Protein AF-A0A961V5W3-F1 (afdb_monomer)

Secondary structure (DSSP, 8-state):
--------PEEEEEE-GGG-EEEEEEE--SSPPS-EEEEE--TT--GGGGHHHHHHHHTTT-EEEEEPPTTSTTS-SSTT--S-HHHHHHHHHHHHHHHHHHSTTS-EEEEE-GGGG-

Radius of gyration: 13.75 Å; Cα contacts (8 Å, |Δi|>4): 236; chains: 1; bounding box: 28×39×36 Å

Solvent-accessible surface area (backbone atoms only — not comparable to full-atom values): 6614 Å² total; per-residue (Å²): 133,81,74,77,75,76,84,80,54,49,78,48,72,47,80,38,79,95,76,32,44,33,25,32,37,37,38,72,28,98,57,85,56,77,25,36,38,41,39,32,47,31,86,94,47,32,37,78,82,39,50,68,59,43,54,56,42,22,75,71,33,21,27,33,36,24,38,17,56,67,17,21,71,81,12,36,67,58,74,86,48,76,95,50,75,66,56,57,55,51,48,53,49,50,55,51,51,53,51,43,70,77,42,73,91,52,57,75,46,80,48,43,38,73,67,34,58,112

pLDDT: mean 94.35, std 10.98, range [34.72, 98.94]

Nearest PDB structures (foldseek):
  6eic-assembly2_A  TM=9.922E-01  e=1.295E-12  Mycobacterium tuberculosis H37Rv
  7p0y-assembly1_A  TM=9.889E-01  e=3.853E-12  Mycobacterium tuberculosis H37Rv
  6eic-assembly3_B  TM=9.892E-01  e=4.380E-12  Mycobacterium tuberculosis H37Rv
  6eic-assembly1_C  TM=9.899E-01  e=6.435E-12  Mycobacterium tuberculosis H37Rv
  7p0y-assembly2_B  TM=9.903E-01  e=6.035E-12  Mycobacterium tuberculosis H37Rv

Foldseek 3Di:
DDPPPDQPWDKDWDQAPPRKTKIKTKDAAPDAAQAEEEEFEDQQDFQVVCSVVCVVVSVVRYIYMYIGFDLGDPIHHPHSDDPDPVSSVRSSVVRVVVRCVVRPPHYYYYHYDHRRVD

Mean predicted aligned error: 3.57 Å

Structure (mmCIF, N/CA/C/O backbone):
data_AF-A0A961V5W3-F1
#
_entry.id   AF-A0A961V5W3-F1
#
loop_
_atom_site.group_PDB
_atom_site.id
_atom_site.type_symbol
_atom_site.label_atom_id
_atom_site.label_alt_id
_atom_site.label_comp_id
_atom_site.label_asym_id
_atom_site.label_entity_id
_atom_site.label_seq_id
_atom_site.pdbx_PDB_ins_code
_atom_site.Cartn_x
_atom_site.Cartn_y
_atom_site.Cartn_z
_atom_site.occupancy
_atom_site.B_iso_or_equiv
_atom_site.auth_seq_id
_atom_site.auth_comp_id
_atom_site.auth_asym_id
_atom_site.auth_atom_id
_atom_site.pdbx_PDB_model_num
ATOM 1 N N . MET A 1 1 ? -5.003 28.185 7.553 1.00 34.72 1 MET A N 1
ATOM 2 C CA . MET A 1 1 ? -3.726 27.452 7.438 1.00 34.72 1 MET A CA 1
ATOM 3 C C . MET A 1 1 ? -3.970 26.059 8.001 1.00 34.72 1 MET A C 1
ATOM 5 O O . MET A 1 1 ? -4.032 25.913 9.211 1.00 34.72 1 MET A O 1
ATOM 9 N N . LEU A 1 2 ? -4.287 25.080 7.149 1.00 42.69 2 LEU A N 1
ATOM 10 C CA . LEU A 1 2 ? -4.485 23.696 7.594 1.00 42.69 2 LEU A CA 1
ATOM 11 C C . LEU A 1 2 ? -3.101 23.148 7.958 1.00 42.69 2 LEU A C 1
ATOM 13 O O . LEU A 1 2 ? -2.222 23.144 7.098 1.00 42.69 2 LEU A O 1
ATOM 17 N N . GLN A 1 3 ? -2.883 22.758 9.217 1.00 42.06 3 GLN A N 1
ATOM 18 C CA . GLN A 1 3 ? -1.687 22.003 9.590 1.00 42.06 3 GLN A CA 1
ATOM 19 C C . GLN A 1 3 ? -1.636 20.759 8.698 1.00 42.06 3 GLN A C 1
ATOM 21 O O . GLN A 1 3 ? -2.598 19.989 8.650 1.00 42.06 3 GLN A O 1
ATOM 26 N N . ALA A 1 4 ? -0.547 20.595 7.945 1.00 50.97 4 ALA A N 1
ATOM 27 C CA 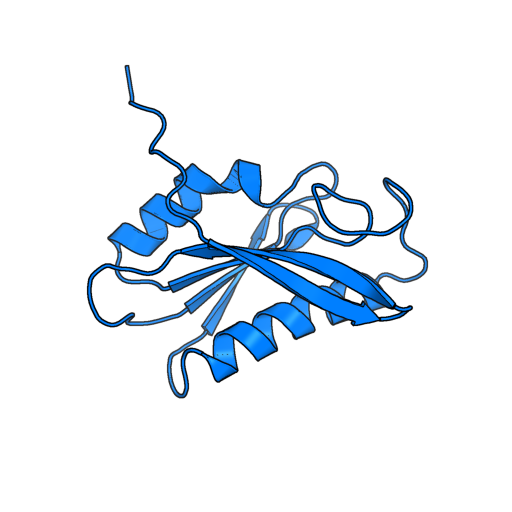. ALA A 1 4 ? -0.233 19.315 7.334 1.00 50.97 4 ALA A CA 1
ATOM 28 C C . ALA A 1 4 ? -0.178 18.305 8.485 1.00 50.97 4 ALA A C 1
ATOM 30 O O . ALA A 1 4 ? 0.645 18.460 9.383 1.00 50.97 4 ALA A O 1
ATOM 31 N N . GLY A 1 5 ? -1.132 17.371 8.529 1.00 58.66 5 GLY A N 1
ATOM 32 C CA . GLY A 1 5 ? -1.173 16.368 9.589 1.00 58.66 5 GLY A CA 1
ATOM 33 C C . GLY A 1 5 ? 0.151 15.615 9.597 1.00 58.66 5 GLY A C 1
ATOM 34 O O . GLY A 1 5 ? 0.583 15.163 8.536 1.00 58.66 5 GLY A O 1
ATOM 35 N N . GLU A 1 6 ? 0.800 15.542 10.757 1.00 71.75 6 GLU A N 1
ATOM 36 C CA . GLU A 1 6 ? 2.051 14.804 10.925 1.00 71.75 6 GLU A CA 1
ATOM 37 C C . GLU A 1 6 ? 1.895 13.368 10.407 1.00 71.75 6 GLU A C 1
ATOM 39 O O . GLU A 1 6 ? 0.837 12.743 10.565 1.00 71.75 6 GLU A O 1
ATOM 44 N N . ASP A 1 7 ? 2.937 12.852 9.750 1.00 80.12 7 ASP A N 1
ATOM 45 C CA . ASP A 1 7 ? 2.947 11.458 9.321 1.00 80.12 7 ASP A CA 1
ATOM 46 C C . ASP A 1 7 ? 3.179 10.565 10.540 1.00 80.12 7 ASP A C 1
ATOM 48 O O . ASP A 1 7 ? 4.298 10.413 11.022 1.00 80.12 7 ASP A O 1
ATOM 52 N N . THR A 1 8 ? 2.093 9.992 11.050 1.00 83.06 8 THR A N 1
ATOM 53 C CA . THR A 1 8 ? 2.109 9.015 12.149 1.00 83.06 8 THR A CA 1
ATOM 54 C C . THR A 1 8 ? 2.236 7.575 11.645 1.00 83.06 8 THR A C 1
ATOM 56 O O . THR A 1 8 ? 2.112 6.626 12.420 1.00 83.06 8 THR A O 1
ATOM 59 N N . GLY A 1 9 ? 2.447 7.394 10.338 1.00 90.50 9 GLY A N 1
ATOM 60 C CA . GLY A 1 9 ? 2.536 6.087 9.710 1.00 90.50 9 GLY A CA 1
ATOM 61 C C . GLY A 1 9 ? 3.800 5.345 10.111 1.00 90.50 9 GLY A C 1
ATOM 62 O O . GLY A 1 9 ? 4.879 5.923 10.227 1.00 90.50 9 GLY A O 1
ATOM 63 N N . THR A 1 10 ? 3.682 4.032 10.274 1.00 97.31 10 THR A N 1
ATOM 64 C CA . THR A 1 10 ? 4.848 3.158 10.387 1.00 97.31 10 THR A CA 1
ATOM 65 C C . THR A 1 10 ? 5.330 2.759 9.003 1.00 97.31 10 THR A C 1
ATOM 67 O O . THR A 1 10 ? 4.538 2.436 8.115 1.00 97.31 10 THR A O 1
ATOM 70 N N . GLU A 1 11 ? 6.644 2.763 8.824 1.00 98.06 11 GLU A N 1
ATOM 71 C CA . GLU A 1 11 ? 7.307 2.408 7.575 1.00 98.06 11 GLU A CA 1
ATOM 72 C C . GLU A 1 11 ? 7.875 0.996 7.661 1.00 98.06 11 GLU A C 1
ATOM 74 O O . GLU A 1 11 ? 8.579 0.660 8.611 1.00 98.06 11 GLU A O 1
ATOM 79 N N . ASN A 1 12 ? 7.588 0.163 6.665 1.00 98.50 12 ASN A N 1
ATOM 80 C CA . ASN A 1 12 ? 8.059 -1.214 6.622 1.00 98.50 12 ASN A CA 1
ATOM 81 C C . ASN A 1 12 ? 8.377 -1.64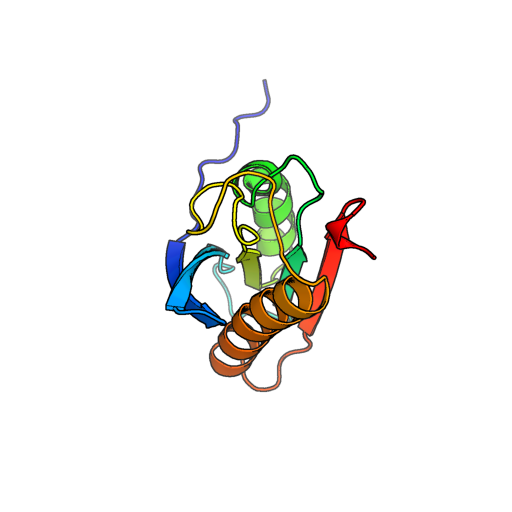7 5.190 1.00 98.50 12 ASN A C 1
ATOM 83 O O . ASN A 1 12 ? 8.072 -0.961 4.211 1.00 98.50 12 ASN A O 1
ATOM 87 N N . ARG A 1 13 ? 9.027 -2.807 5.071 1.00 98.69 13 ARG A N 1
ATOM 88 C CA . ARG A 1 13 ? 9.368 -3.429 3.791 1.00 98.69 13 ARG A CA 1
ATOM 89 C C . ARG A 1 13 ? 9.089 -4.923 3.831 1.00 98.69 13 ARG A C 1
ATOM 91 O O . ARG A 1 13 ? 9.261 -5.551 4.871 1.00 98.69 13 ARG A O 1
ATOM 98 N N . PHE A 1 14 ? 8.738 -5.491 2.686 1.00 98.31 14 PHE A N 1
ATOM 99 C CA . PHE A 1 14 ? 8.708 -6.938 2.483 1.00 98.31 14 PHE A CA 1
ATOM 100 C C . PHE A 1 14 ? 9.462 -7.311 1.205 1.00 98.31 14 PHE A C 1
ATOM 102 O O . PHE A 1 14 ? 9.687 -6.468 0.335 1.00 98.31 14 PHE A O 1
ATOM 109 N N . ASN A 1 15 ? 9.866 -8.573 1.099 1.00 98.00 15 ASN A N 1
ATOM 110 C CA . ASN A 1 15 ? 10.508 -9.088 -0.107 1.00 98.00 15 ASN A CA 1
ATOM 111 C C . ASN A 1 15 ? 9.429 -9.409 -1.150 1.00 98.00 15 ASN A C 1
ATOM 113 O O . ASN A 1 15 ? 8.646 -10.340 -0.963 1.00 98.00 15 ASN A O 1
ATOM 117 N N . GLY A 1 16 ? 9.376 -8.613 -2.216 1.00 93.75 16 GLY A N 1
ATOM 118 C CA . GLY A 1 16 ? 8.535 -8.837 -3.389 1.00 93.75 16 GLY A CA 1
ATOM 119 C C . GLY A 1 16 ? 9.178 -9.795 -4.394 1.00 93.75 16 GLY A C 1
ATOM 120 O O . GLY A 1 16 ? 10.223 -10.406 -4.139 1.00 93.75 16 GLY A O 1
ATOM 121 N N . THR A 1 17 ? 8.553 -9.938 -5.565 1.00 91.06 17 THR A N 1
ATOM 122 C CA . THR A 1 17 ? 9.099 -10.792 -6.633 1.00 91.06 17 THR A CA 1
ATOM 123 C C . THR A 1 17 ? 10.411 -10.223 -7.175 1.00 91.06 17 THR A C 1
ATOM 125 O O . THR A 1 17 ? 10.684 -9.025 -7.086 1.00 91.06 17 THR A O 1
ATOM 128 N N . GLY A 1 18 ? 11.276 -11.100 -7.689 1.00 90.75 18 GLY A N 1
ATOM 129 C CA . GLY A 1 18 ? 12.595 -10.698 -8.193 1.00 90.75 18 GLY A CA 1
ATOM 130 C C . GLY A 1 18 ? 13.572 -10.216 -7.110 1.00 90.75 18 GLY A C 1
ATOM 131 O O . GLY A 1 18 ? 14.590 -9.619 -7.441 1.00 90.75 18 GLY A O 1
ATOM 132 N N . GLY A 1 19 ? 13.276 -10.451 -5.824 1.00 93.31 19 GLY A N 1
ATOM 133 C CA . GLY A 1 19 ? 14.141 -10.056 -4.707 1.00 93.31 19 GLY A CA 1
ATOM 134 C C . GLY A 1 19 ? 14.104 -8.562 -4.371 1.00 93.31 19 GLY A C 1
ATOM 135 O O . GLY A 1 19 ? 14.912 -8.102 -3.567 1.00 93.31 19 GLY A O 1
ATOM 136 N N . LEU A 1 20 ? 13.179 -7.800 -4.962 1.00 97.69 20 LEU A N 1
ATOM 137 C CA . LEU A 1 20 ? 13.014 -6.378 -4.673 1.00 97.69 20 LEU A CA 1
ATOM 138 C C . LEU A 1 20 ? 12.363 -6.182 -3.304 1.00 97.69 20 LEU A C 1
ATOM 140 O O . LEU A 1 20 ? 11.352 -6.814 -2.998 1.00 97.69 20 LEU A O 1
ATOM 144 N N . ARG A 1 21 ? 12.886 -5.264 -2.486 1.00 98.56 21 ARG A N 1
ATOM 145 C CA . ARG A 1 21 ? 12.208 -4.876 -1.244 1.00 98.56 21 ARG A CA 1
ATOM 146 C C . ARG A 1 21 ? 11.172 -3.808 -1.550 1.00 98.56 21 ARG A C 1
ATOM 148 O O . ARG A 1 21 ? 11.511 -2.681 -1.924 1.00 98.56 21 ARG A O 1
ATOM 155 N N . ILE A 1 22 ? 9.913 -4.156 -1.341 1.00 98.75 22 ILE A N 1
ATOM 156 C CA . ILE A 1 22 ? 8.779 -3.268 -1.555 1.00 98.75 22 ILE A CA 1
ATOM 157 C C . ILE A 1 22 ? 8.470 -2.561 -0.244 1.00 98.75 22 ILE A C 1
ATOM 159 O O . ILE A 1 22 ? 8.249 -3.192 0.790 1.00 98.75 22 ILE A O 1
ATOM 163 N N . PHE A 1 23 ? 8.507 -1.238 -0.293 1.00 98.81 23 PHE A N 1
ATOM 164 C CA . PHE A 1 23 ? 8.190 -0.350 0.806 1.00 98.81 23 PHE A CA 1
ATOM 165 C C . PHE A 1 23 ? 6.680 -0.164 0.931 1.00 98.81 23 PHE A C 1
ATOM 167 O O . PHE A 1 23 ? 5.970 -0.035 -0.067 1.00 98.81 23 PHE A O 1
ATOM 174 N N . TYR A 1 24 ? 6.197 -0.090 2.164 1.00 98.75 24 TYR A N 1
ATOM 175 C CA . TYR A 1 24 ? 4.844 0.350 2.451 1.00 98.75 24 TYR A CA 1
ATOM 176 C C . TYR A 1 24 ? 4.782 1.129 3.762 1.00 98.75 24 TYR A C 1
ATOM 178 O O . TYR A 1 24 ? 5.587 0.941 4.675 1.00 98.75 24 TYR A O 1
ATOM 186 N N . ARG A 1 25 ? 3.775 1.991 3.846 1.00 98.62 25 ARG A N 1
ATOM 187 C CA . ARG A 1 25 ? 3.349 2.672 5.063 1.00 98.62 25 ARG A CA 1
ATOM 188 C C . ARG A 1 25 ? 2.105 2.002 5.610 1.00 98.62 25 ARG A C 1
ATOM 190 O O . ARG A 1 25 ? 1.285 1.494 4.839 1.00 98.62 25 ARG A O 1
ATOM 197 N N . SER A 1 26 ? 1.937 2.039 6.924 1.00 98.50 26 SER A N 1
ATOM 198 C CA . SER A 1 26 ? 0.668 1.688 7.549 1.00 98.50 26 SER A CA 1
ATOM 199 C C . SER A 1 26 ? 0.287 2.660 8.652 1.00 98.50 26 SER A C 1
ATOM 201 O O . SER A 1 26 ? 1.141 3.110 9.410 1.00 98.50 26 SER A O 1
ATOM 203 N N . TRP A 1 27 ? -1.004 2.951 8.755 1.00 98.31 27 TRP A N 1
ATOM 204 C CA . TRP A 1 27 ? -1.580 3.801 9.787 1.00 98.31 27 TRP A CA 1
ATOM 205 C C . TRP A 1 27 ? -2.707 3.041 10.477 1.00 98.31 27 TRP A C 1
ATOM 207 O O . TRP A 1 27 ? -3.519 2.384 9.817 1.00 98.31 27 TRP A O 1
ATOM 217 N N . GLN A 1 28 ? -2.745 3.121 11.804 1.00 97.88 28 GLN A N 1
ATOM 218 C CA . GLN A 1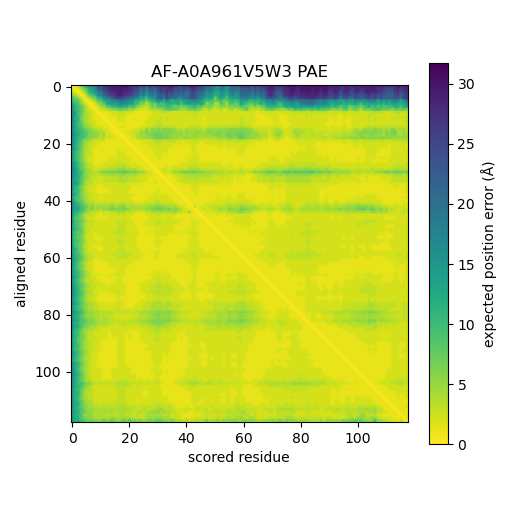 28 ? -3.736 2.433 12.626 1.00 97.88 28 GLN A CA 1
ATOM 219 C C . GLN A 1 28 ? -4.639 3.456 13.326 1.00 97.88 28 GLN A C 1
ATOM 221 O O . GLN A 1 28 ? -4.134 4.483 13.788 1.00 97.88 28 GLN A O 1
ATOM 226 N N . PRO A 1 29 ? -5.955 3.201 13.423 1.00 96.69 29 PRO A N 1
ATOM 227 C CA . PRO A 1 29 ? -6.824 3.972 14.303 1.00 96.69 29 PRO A CA 1
ATOM 228 C C . PRO A 1 29 ? -6.455 3.743 15.773 1.00 96.69 29 PRO A C 1
ATOM 230 O O . PRO A 1 29 ? -5.833 2.743 16.126 1.00 96.69 29 PRO A O 1
ATOM 233 N N . ALA A 1 30 ? -6.838 4.690 16.632 1.00 93.00 30 ALA A N 1
ATOM 234 C CA . ALA A 1 30 ? -6.591 4.590 18.073 1.00 93.00 30 ALA A CA 1
ATOM 235 C C . ALA A 1 30 ? -7.402 3.456 18.728 1.00 93.00 30 ALA A C 1
ATOM 237 O O . ALA A 1 30 ? -6.957 2.848 19.698 1.00 93.00 30 ALA A O 1
ATOM 238 N N . GLU A 1 31 ? -8.589 3.178 18.188 1.00 94.38 31 GLU A N 1
ATOM 239 C CA . GLU A 1 31 ? -9.451 2.065 18.590 1.00 94.38 31 GLU A CA 1
ATOM 240 C C . GLU A 1 31 ? -9.309 0.882 17.625 1.00 94.38 31 GLU A C 1
ATOM 242 O O . GLU A 1 31 ? -8.661 0.982 16.584 1.00 94.38 31 GLU A O 1
ATOM 247 N N . SER A 1 32 ? -9.937 -0.252 17.946 1.00 96.38 32 SER A N 1
ATOM 248 C CA . SER A 1 32 ? -9.934 -1.418 17.060 1.00 96.38 32 SER A CA 1
ATOM 249 C C . SER A 1 32 ? -10.506 -1.068 15.675 1.00 96.38 32 SER A C 1
ATOM 251 O O . SER A 1 32 ? -11.611 -0.524 15.592 1.00 96.38 32 SER A O 1
ATOM 253 N N . PRO A 1 33 ? -9.794 -1.385 14.576 1.00 98.19 33 PRO A N 1
ATOM 254 C CA . PRO A 1 33 ? -10.250 -1.033 13.241 1.00 98.19 33 PRO A CA 1
ATOM 255 C C . PRO A 1 33 ? -11.536 -1.777 12.882 1.00 98.19 33 PRO A C 1
ATOM 257 O O . PRO A 1 33 ? -11.709 -2.955 13.188 1.00 98.19 33 PRO A O 1
ATOM 260 N N . ARG A 1 34 ? -12.431 -1.094 12.166 1.00 98.06 34 ARG A N 1
ATOM 261 C CA . ARG A 1 34 ? -13.682 -1.679 11.645 1.00 98.06 34 ARG A CA 1
ATOM 262 C C . ARG A 1 34 ? -13.564 -2.214 10.217 1.00 98.06 34 ARG A C 1
ATOM 264 O O . ARG A 1 34 ? -14.535 -2.718 9.656 1.00 98.06 34 ARG A O 1
ATOM 271 N N . GLY A 1 35 ? -12.398 -2.045 9.608 1.00 98.75 35 GLY A N 1
ATOM 272 C CA . GLY A 1 35 ? -12.099 -2.415 8.233 1.00 98.75 35 GLY A CA 1
ATOM 273 C C . GLY A 1 35 ? -10.706 -1.948 7.834 1.00 98.75 35 GLY A C 1
ATOM 274 O O . GLY A 1 35 ? -10.063 -1.180 8.553 1.00 98.75 35 GLY A O 1
ATOM 275 N N . VAL A 1 36 ? -10.253 -2.421 6.679 1.00 98.94 36 VAL A N 1
ATOM 276 C CA . VAL A 1 36 ? -8.904 -2.179 6.168 1.00 98.94 36 VAL A CA 1
ATOM 277 C C . VAL A 1 36 ? -8.975 -1.584 4.768 1.00 98.94 36 VAL A C 1
ATOM 279 O O . VAL A 1 36 ? -9.749 -2.053 3.937 1.00 98.94 36 VAL A O 1
ATOM 282 N N . VAL A 1 37 ? -8.146 -0.582 4.484 1.00 98.88 37 VAL A N 1
ATOM 283 C CA . VAL A 1 37 ? -7.969 -0.022 3.140 1.00 98.88 37 VAL A CA 1
ATOM 284 C C . VAL A 1 37 ? -6.519 -0.185 2.709 1.00 98.88 37 VAL A C 1
ATOM 286 O O . VAL A 1 37 ? -5.607 0.261 3.401 1.00 98.88 37 VAL A O 1
ATOM 289 N N . VAL A 1 38 ? -6.308 -0.786 1.542 1.00 98.81 38 VAL A N 1
ATOM 290 C CA . VAL A 1 38 ? -5.011 -0.794 0.859 1.00 98.81 38 VAL A CA 1
ATOM 291 C C . VAL A 1 38 ? -5.052 0.240 -0.268 1.00 98.81 38 VAL A C 1
ATOM 293 O O . VAL A 1 38 ? -5.899 0.167 -1.157 1.00 98.81 38 VAL A O 1
ATOM 296 N N . LEU A 1 39 ? -4.160 1.224 -0.210 1.00 98.62 39 LEU A N 1
ATOM 297 C CA . LEU A 1 39 ? -4.020 2.320 -1.163 1.00 98.62 39 LEU A CA 1
ATOM 298 C C . LEU A 1 39 ? -2.959 1.986 -2.214 1.00 98.62 39 LEU A C 1
ATOM 300 O O . LEU A 1 39 ? -1.823 1.651 -1.870 1.00 98.62 39 LEU A O 1
ATOM 304 N N . VAL A 1 40 ? -3.315 2.152 -3.488 1.00 98.56 40 VAL A N 1
ATOM 305 C CA . VAL A 1 40 ? -2.410 1.991 -4.632 1.00 98.56 40 VAL A CA 1
ATOM 306 C C . VAL A 1 40 ? -2.301 3.322 -5.371 1.00 98.56 40 VAL A C 1
ATOM 308 O O . VAL A 1 40 ? -3.285 3.863 -5.886 1.00 98.56 40 VAL A O 1
ATOM 311 N N . HIS A 1 41 ? -1.096 3.885 -5.391 1.00 98.31 41 HIS A N 1
ATOM 312 C CA . HIS A 1 41 ? -0.851 5.194 -5.990 1.00 98.31 41 HIS A CA 1
ATOM 313 C C . HIS A 1 41 ? -0.799 5.145 -7.528 1.00 98.31 41 HIS A C 1
ATOM 315 O O . HIS A 1 41 ? -0.625 4.094 -8.138 1.00 98.31 41 HIS A O 1
ATOM 321 N N . GLY A 1 42 ? -0.888 6.318 -8.163 1.00 96.25 42 GLY A N 1
ATOM 322 C CA . GLY A 1 42 ? -0.772 6.459 -9.620 1.00 96.25 42 GLY A CA 1
ATOM 323 C C . GLY A 1 42 ? 0.666 6.380 -10.156 1.00 96.25 42 GLY A C 1
ATOM 324 O O . GLY A 1 42 ? 1.630 6.298 -9.399 1.00 96.25 42 GLY A O 1
ATOM 325 N N . PHE A 1 43 ? 0.821 6.463 -11.479 1.00 89.88 43 PHE A N 1
ATOM 326 C CA . PHE A 1 43 ? 2.073 6.167 -12.194 1.00 89.88 43 PHE A CA 1
ATOM 327 C C . PHE A 1 43 ? 3.304 6.977 -11.746 1.00 89.88 43 PHE A C 1
ATOM 329 O O . PHE A 1 43 ? 4.394 6.417 -11.651 1.00 89.88 43 PHE A O 1
ATOM 336 N N . ASN A 1 44 ? 3.152 8.273 -11.466 1.00 91.56 44 ASN A N 1
ATOM 337 C CA . ASN A 1 44 ? 4.250 9.167 -11.073 1.00 91.56 44 ASN A CA 1
ATOM 338 C C . ASN A 1 44 ? 4.068 9.684 -9.636 1.00 91.56 44 ASN A C 1
ATOM 340 O O . ASN A 1 44 ? 4.030 10.884 -9.384 1.00 91.56 44 ASN A O 1
ATOM 344 N N . SER A 1 45 ? 3.837 8.757 -8.710 1.00 95.69 45 SER A N 1
ATOM 345 C CA . SER A 1 45 ? 3.502 9.040 -7.314 1.00 95.69 45 SER A CA 1
ATOM 346 C C . SER A 1 45 ? 4.212 8.051 -6.386 1.00 95.69 45 SER A C 1
ATOM 348 O O . SER A 1 45 ? 4.943 7.169 -6.839 1.00 95.69 45 SER A O 1
ATOM 350 N N . HIS A 1 46 ? 3.989 8.205 -5.084 1.00 97.75 46 HIS A N 1
ATOM 351 C CA . HIS A 1 46 ? 4.335 7.240 -4.043 1.00 97.75 46 HIS A CA 1
ATOM 352 C C . HIS A 1 46 ? 3.352 7.364 -2.859 1.00 97.75 46 HIS A C 1
ATOM 354 O O . HIS A 1 46 ? 2.536 8.291 -2.822 1.00 97.75 46 HIS A O 1
ATOM 360 N N . SER A 1 47 ? 3.413 6.443 -1.895 1.00 97.75 47 SER A N 1
ATOM 361 C CA . SER A 1 47 ? 2.540 6.358 -0.707 1.00 97.75 47 SER A CA 1
ATOM 362 C C . SER A 1 47 ? 2.509 7.639 0.130 1.00 97.75 47 SER A C 1
ATOM 364 O O . SER A 1 47 ? 1.467 8.008 0.665 1.00 97.75 47 SER A O 1
ATOM 366 N N . GLY A 1 48 ? 3.630 8.363 0.196 1.00 96.75 48 GLY A N 1
ATOM 367 C CA . GLY A 1 48 ? 3.757 9.612 0.956 1.00 96.75 48 GLY A CA 1
ATOM 368 C C . GLY A 1 48 ? 2.800 10.721 0.501 1.00 96.75 48 GLY A C 1
ATOM 369 O O . GLY A 1 48 ? 2.395 11.548 1.309 1.00 96.75 48 GLY A O 1
ATOM 370 N N . TYR A 1 49 ? 2.351 10.723 -0.758 1.00 96.44 49 TYR A N 1
ATOM 371 C CA . TYR A 1 49 ? 1.359 11.707 -1.221 1.00 96.44 49 TYR A CA 1
ATOM 372 C C . TYR A 1 49 ? -0.045 11.465 -0.655 1.00 96.44 49 TYR A C 1
ATOM 374 O O . TYR A 1 49 ? -0.910 12.332 -0.755 1.00 96.44 49 TYR A O 1
ATOM 382 N N . TYR A 1 50 ? -0.266 10.314 -0.020 1.00 96.56 50 TYR A N 1
ATOM 383 C CA . TYR A 1 50 ? -1.555 9.914 0.528 1.00 96.56 50 TYR A CA 1
ATOM 384 C C . TYR A 1 50 ? -1.625 10.034 2.051 1.00 96.56 50 TYR A C 1
ATOM 386 O O . TYR A 1 50 ? -2.632 9.618 2.610 1.00 96.56 50 TYR A O 1
ATOM 394 N N . ILE A 1 51 ? -0.635 10.634 2.729 1.00 96.56 51 ILE A N 1
ATOM 395 C CA . ILE A 1 51 ? -0.650 10.815 4.198 1.00 96.56 51 ILE A CA 1
ATOM 396 C C . ILE A 1 51 ? -1.946 11.495 4.656 1.00 96.56 51 ILE A C 1
ATOM 398 O O . ILE A 1 51 ? -2.619 11.022 5.568 1.00 96.56 51 ILE A O 1
ATOM 402 N N . TRP A 1 52 ? -2.358 12.571 3.977 1.00 95.75 52 TRP A N 1
ATOM 403 C CA . TRP A 1 52 ? -3.611 13.250 4.308 1.00 95.75 52 TRP A CA 1
ATOM 404 C C . TRP A 1 52 ? -4.828 12.326 4.144 1.00 95.75 52 TRP A C 1
ATOM 406 O O . TRP A 1 52 ? -5.677 12.264 5.032 1.00 95.75 52 TRP A O 1
ATOM 416 N N . THR A 1 53 ? -4.901 11.569 3.045 1.00 96.50 53 THR A N 1
ATOM 417 C CA . THR A 1 53 ? -5.987 10.610 2.789 1.00 96.50 53 THR A CA 1
ATOM 418 C C . THR A 1 53 ? -5.997 9.485 3.821 1.00 96.50 53 THR A C 1
ATOM 420 O O . THR A 1 53 ? -7.060 9.146 4.339 1.00 96.50 53 THR A O 1
ATOM 423 N N . ALA A 1 54 ? -4.828 8.944 4.166 1.00 97.81 54 ALA A N 1
ATOM 424 C CA . ALA A 1 54 ? -4.675 7.928 5.196 1.00 97.81 54 ALA A CA 1
ATOM 425 C C . ALA A 1 54 ? -5.175 8.450 6.546 1.00 97.81 54 ALA A C 1
ATOM 427 O O . ALA A 1 54 ? -6.040 7.821 7.144 1.00 97.81 54 ALA A O 1
ATOM 428 N N . ASN A 1 55 ? -4.759 9.650 6.959 1.00 96.44 55 ASN A N 1
ATOM 429 C CA . ASN A 1 55 ? -5.223 10.277 8.198 1.00 96.44 55 ASN A CA 1
ATOM 430 C C . ASN A 1 55 ? -6.752 10.444 8.235 1.00 96.44 55 ASN A C 1
ATOM 432 O O . ASN A 1 55 ? -7.374 10.238 9.276 1.00 96.44 55 ASN A O 1
ATOM 436 N N . ARG A 1 56 ? -7.392 10.767 7.102 1.00 97.44 56 ARG A N 1
ATOM 437 C CA . ARG A 1 56 ? -8.861 10.855 7.023 1.00 97.44 56 ARG A CA 1
ATOM 438 C C . ARG A 1 56 ? -9.558 9.502 7.175 1.00 97.44 56 ARG A C 1
ATOM 440 O O . ARG A 1 56 ? -10.606 9.448 7.811 1.00 97.44 56 ARG A O 1
ATOM 447 N N . LEU A 1 57 ? -9.005 8.441 6.591 1.00 97.81 57 LEU A N 1
ATOM 448 C CA . LEU A 1 57 ? -9.543 7.079 6.694 1.00 97.81 57 LEU A CA 1
ATOM 449 C C . LEU A 1 57 ? -9.297 6.477 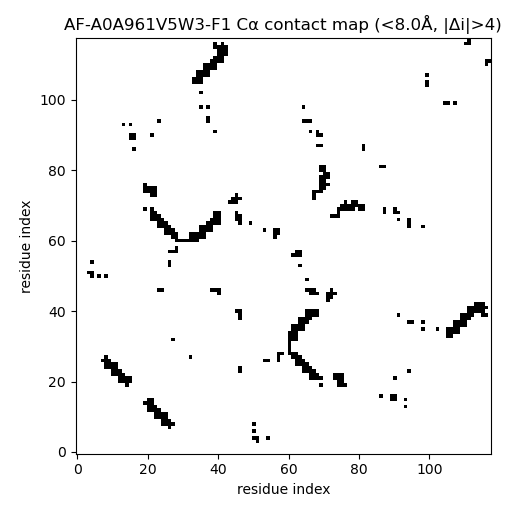8.087 1.00 97.81 57 LEU A C 1
ATOM 451 O O . LEU A 1 57 ? -10.161 5.815 8.653 1.00 97.81 57 LEU A O 1
ATOM 455 N N . VAL A 1 58 ? -8.150 6.772 8.687 1.00 98.12 58 VAL A N 1
ATOM 456 C CA . VAL A 1 58 ? -7.836 6.403 10.072 1.00 98.12 58 VAL A CA 1
ATOM 457 C C . VAL A 1 58 ? -8.808 7.070 11.038 1.00 98.12 58 VAL A C 1
ATOM 459 O O . VAL A 1 58 ? -9.377 6.400 11.897 1.00 98.12 58 VAL A O 1
ATOM 462 N N . ALA A 1 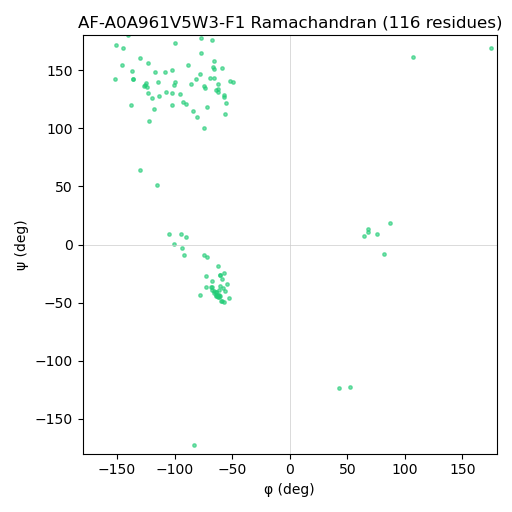59 ? -9.086 8.363 10.849 1.00 96.25 59 ALA A N 1
ATOM 463 C CA . ALA A 1 59 ? -10.072 9.088 11.647 1.00 96.25 59 ALA A CA 1
ATOM 464 C C . ALA A 1 59 ? -11.506 8.537 11.507 1.00 96.25 59 ALA A C 1
ATOM 466 O O . ALA A 1 59 ? -12.343 8.810 12.364 1.00 96.25 59 ALA A O 1
ATOM 467 N N . SER A 1 60 ? -11.807 7.754 10.462 1.00 96.88 60 SER A N 1
ATOM 468 C CA . SER A 1 60 ? -13.087 7.045 10.314 1.00 96.88 60 SER A CA 1
ATOM 469 C C . SER A 1 60 ? -13.066 5.599 10.836 1.00 96.88 60 SER A C 1
ATOM 471 O O . SER A 1 60 ? -14.041 4.862 10.659 1.00 96.88 60 SER A O 1
ATOM 473 N N . GLY A 1 61 ? -11.990 5.195 11.519 1.00 98.00 61 GLY A N 1
ATOM 474 C CA . GLY A 1 61 ? -11.844 3.888 12.162 1.00 98.00 61 GLY A CA 1
ATOM 475 C C . GLY A 1 61 ? -11.291 2.789 11.252 1.00 98.00 61 GLY A C 1
ATOM 476 O O . GLY A 1 61 ? -11.475 1.609 11.550 1.00 98.00 61 GLY A O 1
ATOM 477 N N . LEU A 1 62 ? -10.653 3.138 10.131 1.00 98.75 62 LEU A N 1
ATOM 478 C CA . LEU A 1 62 ? -10.070 2.169 9.199 1.00 98.75 62 LEU A CA 1
ATOM 479 C C . LEU A 1 62 ? -8.558 2.047 9.407 1.00 98.75 62 LEU A C 1
ATOM 481 O O . LEU A 1 62 ? -7.859 3.050 9.520 1.00 98.75 62 LEU A O 1
ATOM 485 N N . ALA A 1 63 ? -8.042 0.819 9.388 1.00 98.69 63 ALA A N 1
ATOM 486 C CA . ALA A 1 63 ? -6.610 0.593 9.223 1.00 98.69 63 ALA A CA 1
ATOM 487 C C . ALA A 1 63 ? -6.228 0.844 7.759 1.00 98.69 63 ALA A C 1
ATOM 489 O O . ALA A 1 63 ? -6.931 0.402 6.847 1.00 98.69 63 ALA A O 1
ATOM 490 N N . VAL A 1 64 ? -5.121 1.541 7.517 1.00 98.81 64 VAL A N 1
ATOM 491 C CA . VAL A 1 64 ? -4.709 1.935 6.164 1.00 98.81 64 VAL A CA 1
ATOM 492 C C . VAL A 1 64 ? -3.309 1.429 5.875 1.00 98.81 64 VAL A C 1
ATOM 494 O O . VAL A 1 64 ? -2.411 1.584 6.695 1.00 98.81 64 VAL A O 1
ATOM 497 N N . TYR A 1 65 ? -3.115 0.872 4.687 1.00 98.81 65 TYR A N 1
ATOM 498 C CA . TYR A 1 65 ? -1.819 0.470 4.155 1.00 98.81 65 TYR A CA 1
ATOM 499 C C . TYR A 1 65 ? -1.619 1.148 2.804 1.00 98.81 65 TYR A C 1
ATOM 501 O O . TYR A 1 65 ? -2.553 1.206 2.014 1.00 98.81 65 TYR A O 1
ATOM 509 N N . ALA A 1 66 ? -0.424 1.648 2.511 1.00 98.62 66 ALA A N 1
ATOM 510 C CA . ALA A 1 66 ? -0.097 2.217 1.206 1.00 98.62 66 ALA A CA 1
ATOM 511 C C . ALA A 1 66 ? 1.298 1.766 0.788 1.00 98.62 66 ALA A C 1
ATOM 513 O O . ALA A 1 66 ? 2.267 2.054 1.487 1.00 98.62 66 ALA A O 1
ATOM 514 N N . LEU A 1 67 ? 1.404 1.069 -0.338 1.00 98.50 67 LEU A N 1
ATOM 515 C CA . LEU A 1 67 ? 2.695 0.645 -0.877 1.00 98.50 67 LEU A CA 1
ATOM 516 C C . LEU A 1 67 ? 3.301 1.708 -1.787 1.00 98.50 67 LEU A C 1
ATOM 518 O O . LEU A 1 67 ? 2.571 2.478 -2.408 1.00 98.50 67 LEU A O 1
ATOM 522 N N . ASP A 1 68 ? 4.621 1.693 -1.914 1.00 98.50 68 ASP A N 1
ATOM 523 C CA . ASP A 1 68 ? 5.292 2.255 -3.079 1.00 98.50 68 ASP A CA 1
ATOM 524 C C . ASP A 1 68 ? 5.434 1.130 -4.108 1.00 98.50 68 ASP A C 1
ATOM 526 O O . ASP A 1 68 ? 6.037 0.095 -3.823 1.00 98.50 68 ASP A O 1
ATOM 530 N N . LEU A 1 69 ? 4.879 1.294 -5.306 1.00 97.69 69 LEU A N 1
ATOM 531 C CA . LEU A 1 69 ? 5.070 0.323 -6.384 1.00 97.69 69 LEU A CA 1
ATOM 532 C C . LEU A 1 69 ? 6.566 0.184 -6.706 1.00 97.69 69 LEU A C 1
ATOM 534 O O . LEU A 1 69 ? 7.339 1.130 -6.528 1.00 97.69 69 LEU A O 1
ATOM 538 N N . ARG A 1 70 ? 6.998 -0.981 -7.204 1.00 97.75 70 ARG A N 1
ATOM 539 C CA . ARG A 1 70 ? 8.395 -1.172 -7.629 1.00 97.75 70 ARG A CA 1
ATOM 540 C C . ARG A 1 70 ? 8.882 -0.049 -8.545 1.00 97.75 70 ARG A C 1
ATOM 542 O O . ARG A 1 70 ? 8.147 0.470 -9.393 1.00 97.75 70 ARG A O 1
ATOM 549 N N . GLY A 1 71 ? 10.127 0.366 -8.336 1.00 97.31 71 GLY A N 1
ATOM 550 C CA . GLY A 1 71 ? 10.716 1.483 -9.068 1.00 97.31 71 GLY A CA 1
ATOM 551 C C . GLY A 1 71 ? 10.103 2.850 -8.738 1.00 97.31 71 GLY A C 1
ATOM 552 O O . GLY A 1 71 ? 10.358 3.811 -9.467 1.00 97.31 71 GLY A O 1
ATOM 553 N N . ARG A 1 72 ? 9.271 2.965 -7.693 1.00 97.44 72 ARG A N 1
ATOM 554 C CA . 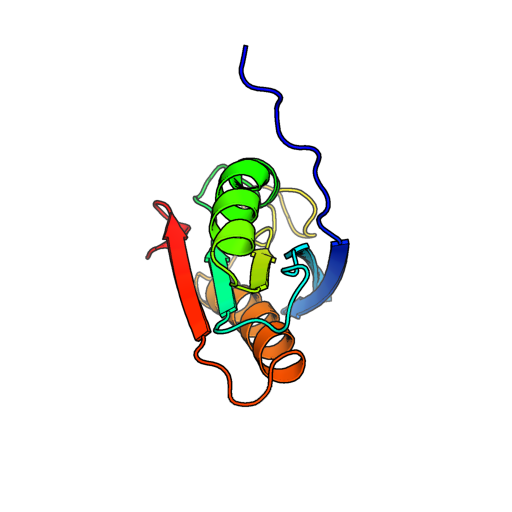ARG A 1 72 ? 8.659 4.217 -7.213 1.00 97.44 72 ARG A CA 1
ATOM 555 C C . ARG A 1 72 ? 9.011 4.455 -5.752 1.00 97.44 72 ARG A C 1
ATOM 557 O O . ARG A 1 72 ? 9.351 3.522 -5.029 1.00 97.44 72 ARG A O 1
ATOM 564 N N . GLY A 1 73 ? 8.955 5.724 -5.348 1.00 96.75 73 GLY A N 1
ATOM 565 C CA . GLY A 1 73 ? 9.222 6.159 -3.977 1.00 96.75 73 GLY A CA 1
ATOM 566 C C . GLY A 1 73 ? 10.441 5.469 -3.363 1.00 96.75 73 GLY A C 1
ATOM 567 O O . GLY A 1 73 ? 11.536 5.501 -3.926 1.00 96.75 73 GLY A O 1
ATOM 568 N N . GLN A 1 74 ? 10.218 4.817 -2.229 1.00 98.12 74 GLN A N 1
ATOM 569 C CA . GLN A 1 74 ? 11.221 4.121 -1.439 1.00 98.12 74 GLN A CA 1
ATOM 570 C C . GLN A 1 74 ? 11.376 2.631 -1.778 1.00 98.12 74 GLN A C 1
ATOM 572 O O . GLN A 1 74 ? 12.306 2.008 -1.263 1.00 98.12 74 GLN A O 1
ATOM 577 N N . SER A 1 75 ? 10.511 2.036 -2.604 1.00 98.50 75 SER A N 1
ATOM 578 C CA . SER A 1 75 ? 10.660 0.638 -3.042 1.00 98.50 75 SER A CA 1
ATOM 579 C C . SER A 1 75 ? 11.896 0.459 -3.910 1.00 98.50 75 SER A C 1
ATOM 581 O O . SER A 1 75 ? 12.297 1.394 -4.600 1.00 98.50 75 SER A O 1
ATOM 583 N N . ASP A 1 76 ? 12.494 -0.733 -3.899 1.00 98.44 76 ASP A N 1
ATOM 584 C CA . ASP A 1 76 ? 13.596 -1.087 -4.801 1.00 98.44 76 ASP A CA 1
ATOM 585 C C . ASP A 1 76 ? 13.111 -1.180 -6.274 1.00 98.44 76 ASP A C 1
ATOM 587 O O . ASP A 1 76 ? 11.924 -1.022 -6.579 1.00 98.44 76 ASP A O 1
ATOM 591 N N . GLY A 1 77 ? 14.043 -1.415 -7.205 1.00 97.25 77 GLY A N 1
ATOM 592 C CA . GLY A 1 77 ? 13.785 -1.563 -8.645 1.00 97.25 77 GLY A CA 1
ATOM 593 C C . GLY A 1 77 ? 14.243 -0.365 -9.481 1.00 97.25 77 GLY A C 1
ATOM 594 O O . GLY A 1 77 ? 14.459 0.736 -8.960 1.00 97.25 77 GLY A O 1
ATOM 595 N N . GLU A 1 78 ? 14.400 -0.578 -10.787 1.00 97.06 78 GLU A N 1
ATOM 596 C CA . GLU A 1 78 ? 14.742 0.485 -11.733 1.00 97.06 78 GLU A CA 1
ATOM 597 C C . GLU A 1 78 ? 13.640 1.555 -11.760 1.00 97.06 78 GLU A C 1
ATOM 599 O O . GLU A 1 78 ? 12.442 1.255 -11.761 1.00 97.06 78 GLU A O 1
ATOM 604 N N . ARG A 1 79 ? 14.040 2.831 -11.705 1.00 96.44 79 ARG A N 1
ATOM 605 C CA . ARG A 1 79 ? 13.080 3.936 -11.611 1.00 96.44 79 ARG A CA 1
ATOM 606 C C . ARG A 1 79 ? 12.220 3.979 -12.865 1.00 96.44 79 ARG A C 1
ATOM 608 O O . ARG A 1 79 ? 12.733 3.951 -13.974 1.00 96.44 79 ARG A O 1
ATOM 615 N N . PHE A 1 80 ? 10.910 4.100 -12.674 1.00 92.88 80 PHE A N 1
ATOM 616 C CA . PHE A 1 80 ? 9.941 4.187 -13.772 1.00 92.88 80 PHE A CA 1
ATOM 617 C C . PHE A 1 80 ? 9.817 2.948 -14.669 1.00 92.88 80 PHE A C 1
ATOM 619 O O . PHE A 1 80 ? 9.026 2.976 -15.606 1.00 92.88 80 PHE A O 1
ATOM 626 N N . TYR A 1 81 ? 10.469 1.839 -14.314 1.00 94.62 81 TYR A N 1
ATOM 627 C CA . TYR A 1 81 ? 10.447 0.591 -15.071 1.00 94.62 81 TYR A CA 1
ATOM 628 C C . TYR A 1 81 ? 9.641 -0.503 -14.360 1.00 94.62 81 TYR A C 1
ATOM 630 O O . TYR A 1 81 ? 9.581 -0.570 -13.129 1.00 94.62 81 TYR A O 1
ATOM 638 N N . VAL A 1 82 ? 9.023 -1.367 -15.158 1.00 94.75 82 VAL A N 1
ATOM 639 C CA . VAL A 1 82 ? 8.505 -2.671 -14.754 1.00 94.75 82 VAL A CA 1
ATOM 640 C C . VAL A 1 82 ? 8.543 -3.580 -15.977 1.00 94.75 82 VAL A C 1
ATOM 642 O O . VAL A 1 82 ? 8.270 -3.123 -17.084 1.00 94.75 82 VAL A O 1
ATOM 645 N N . ASP A 1 83 ? 8.875 -4.850 -15.776 1.00 93.94 83 ASP A N 1
ATOM 646 C CA . ASP A 1 83 ? 8.956 -5.815 -16.871 1.00 93.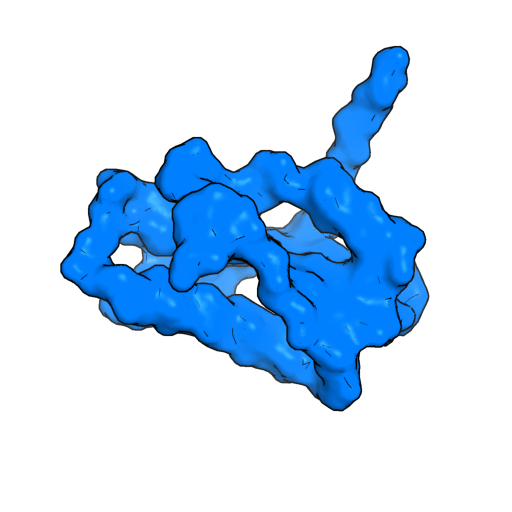94 83 ASP A CA 1
ATOM 647 C C . ASP A 1 83 ? 7.563 -6.295 -17.311 1.00 93.94 83 ASP A C 1
ATOM 649 O O . ASP A 1 83 ? 7.235 -6.327 -18.495 1.00 93.94 83 ASP A O 1
ATOM 653 N N . SER A 1 84 ? 6.694 -6.596 -16.341 1.00 94.69 84 SER A N 1
ATOM 654 C CA . SER A 1 84 ? 5.326 -7.062 -16.579 1.00 94.69 84 SER A CA 1
ATOM 655 C C . SER A 1 84 ? 4.324 -6.377 -15.660 1.00 94.69 84 SER A C 1
ATOM 657 O O . SER A 1 84 ? 4.571 -6.206 -14.475 1.00 94.69 84 SER A O 1
ATOM 659 N N . PHE A 1 85 ? 3.123 -6.058 -16.139 1.00 93.12 85 PHE A N 1
ATOM 660 C CA . PHE A 1 85 ? 2.077 -5.518 -15.260 1.00 93.12 85 PHE A CA 1
ATOM 661 C C . PHE A 1 85 ? 1.720 -6.469 -14.098 1.00 93.12 85 PHE A C 1
ATOM 663 O O . PHE A 1 85 ? 1.378 -6.021 -13.004 1.00 93.12 85 PHE A O 1
ATOM 670 N N . ALA A 1 86 ? 1.866 -7.784 -14.300 1.00 95.88 86 ALA A N 1
ATOM 671 C CA . ALA A 1 86 ? 1.624 -8.790 -13.265 1.00 95.88 86 ALA A CA 1
ATOM 672 C C . ALA A 1 86 ? 2.534 -8.619 -12.037 1.00 95.88 86 ALA A C 1
ATOM 674 O O . ALA A 1 86 ? 2.154 -8.985 -10.925 1.00 95.88 86 ALA A O 1
ATOM 675 N N . ASP A 1 87 ? 3.706 -8.015 -12.215 1.00 96.56 87 ASP A N 1
ATOM 676 C CA . ASP A 1 87 ? 4.608 -7.698 -11.119 1.00 96.56 87 ASP A CA 1
ATOM 677 C C . ASP A 1 87 ? 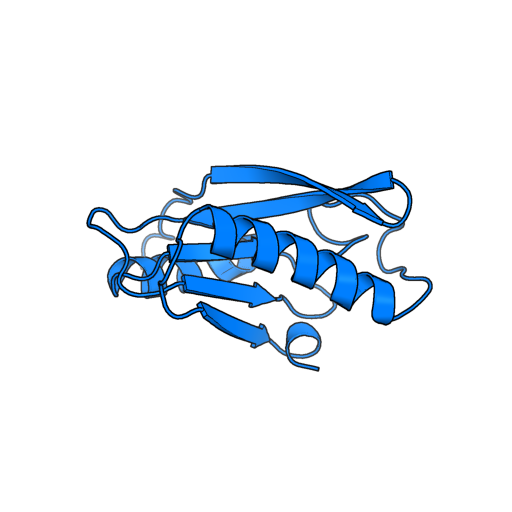4.030 -6.645 -10.168 1.00 96.56 87 ASP A C 1
ATOM 679 O O . ASP A 1 87 ? 4.137 -6.792 -8.950 1.00 96.56 87 ASP A O 1
ATOM 683 N N . TYR A 1 88 ? 3.353 -5.618 -10.697 1.00 96.50 88 TYR A N 1
ATOM 684 C CA . TYR A 1 88 ? 2.632 -4.662 -9.853 1.00 96.50 88 TYR A CA 1
ATOM 685 C C . TYR A 1 88 ? 1.513 -5.348 -9.074 1.00 96.50 88 TYR A C 1
ATOM 687 O O . TYR A 1 88 ? 1.372 -5.123 -7.873 1.00 96.50 88 TYR A O 1
ATOM 695 N N . VAL A 1 89 ? 0.754 -6.230 -9.729 1.00 97.06 89 VAL A N 1
ATOM 696 C CA . VAL A 1 89 ? -0.314 -6.999 -9.073 1.00 97.06 89 VAL A CA 1
ATOM 697 C C . VAL A 1 89 ? 0.254 -7.880 -7.957 1.00 97.06 89 VAL A C 1
ATOM 699 O O . VAL A 1 89 ? -0.349 -7.978 -6.885 1.00 97.06 89 VAL A O 1
ATOM 702 N N . SER A 1 90 ? 1.426 -8.484 -8.166 1.00 97.88 90 SER A N 1
ATOM 703 C CA . SER A 1 90 ? 2.099 -9.287 -7.145 1.00 97.88 90 SER A CA 1
ATOM 704 C C . SER A 1 90 ? 2.547 -8.446 -5.947 1.00 97.88 90 SER A C 1
ATOM 706 O O . SER A 1 90 ? 2.359 -8.871 -4.807 1.00 97.88 90 SER A O 1
ATOM 708 N N . ASP A 1 91 ? 3.096 -7.251 -6.176 1.00 97.81 91 ASP A N 1
ATOM 709 C CA . ASP A 1 91 ? 3.495 -6.342 -5.094 1.00 97.81 91 ASP A CA 1
ATOM 710 C C . ASP A 1 91 ? 2.278 -5.885 -4.273 1.00 97.81 91 ASP A C 1
ATOM 712 O O . ASP A 1 91 ? 2.294 -5.929 -3.039 1.00 97.81 91 ASP A O 1
ATOM 716 N N . VAL A 1 92 ? 1.183 -5.515 -4.948 1.00 98.31 92 VAL A N 1
ATOM 717 C CA . VAL A 1 92 ? -0.088 -5.152 -4.299 1.00 98.31 92 VAL A CA 1
ATOM 718 C C . VAL A 1 92 ? -0.639 -6.328 -3.495 1.00 98.31 92 VAL A C 1
ATOM 720 O O . VAL A 1 92 ? -1.038 -6.157 -2.341 1.00 98.31 92 VAL A O 1
ATOM 723 N N . SER A 1 93 ? -0.606 -7.536 -4.061 1.00 98.31 93 SER A N 1
ATOM 724 C CA . SER A 1 93 ? -1.046 -8.758 -3.380 1.00 98.31 93 SER A CA 1
ATOM 725 C C . SER A 1 93 ? -0.229 -9.036 -2.118 1.00 98.31 93 SER A C 1
ATOM 727 O O . SER A 1 93 ? -0.795 -9.463 -1.112 1.00 98.31 93 SER A O 1
ATOM 729 N N . GLY A 1 94 ? 1.074 -8.734 -2.131 1.00 98.50 94 GLY A N 1
ATOM 730 C CA . GLY A 1 94 ? 1.939 -8.824 -0.955 1.00 98.50 94 GLY A CA 1
ATOM 731 C C . GLY A 1 94 ? 1.461 -7.934 0.194 1.00 98.50 94 GLY A C 1
ATOM 732 O O . GLY A 1 94 ? 1.274 -8.415 1.313 1.00 98.50 94 GLY A O 1
ATOM 733 N N . VAL A 1 95 ? 1.163 -6.660 -0.079 1.00 98.62 95 VAL A N 1
ATOM 734 C CA . VAL A 1 95 ? 0.639 -5.745 0.953 1.00 98.62 95 VAL A CA 1
ATOM 735 C C . VAL A 1 95 ? -0.769 -6.127 1.403 1.00 98.62 95 VAL A C 1
ATOM 737 O O . VAL A 1 95 ? -1.066 -6.052 2.595 1.00 98.62 95 VAL A O 1
ATOM 740 N N . VAL A 1 96 ? -1.626 -6.612 0.499 1.00 98.75 96 VAL A N 1
ATOM 741 C CA . VAL A 1 96 ? -2.945 -7.149 0.871 1.00 98.75 96 VAL A CA 1
ATOM 742 C C . VAL A 1 96 ? -2.801 -8.350 1.809 1.00 98.75 96 VAL A C 1
ATOM 744 O O . VAL A 1 96 ? -3.519 -8.423 2.804 1.00 98.75 96 VAL A O 1
ATOM 747 N N . ALA A 1 97 ? -1.874 -9.274 1.544 1.00 98.69 97 ALA A N 1
ATOM 748 C CA . ALA A 1 97 ? -1.635 -10.434 2.403 1.00 98.69 97 ALA A CA 1
ATOM 749 C C . ALA A 1 97 ? -1.152 -10.019 3.802 1.00 98.69 97 ALA A C 1
ATOM 751 O O . ALA A 1 97 ? -1.685 -10.504 4.802 1.00 98.69 97 ALA A O 1
ATOM 752 N N . ILE A 1 98 ? -0.216 -9.068 3.877 1.00 98.75 98 ILE A N 1
ATOM 753 C CA . ILE A 1 98 ? 0.248 -8.473 5.141 1.00 98.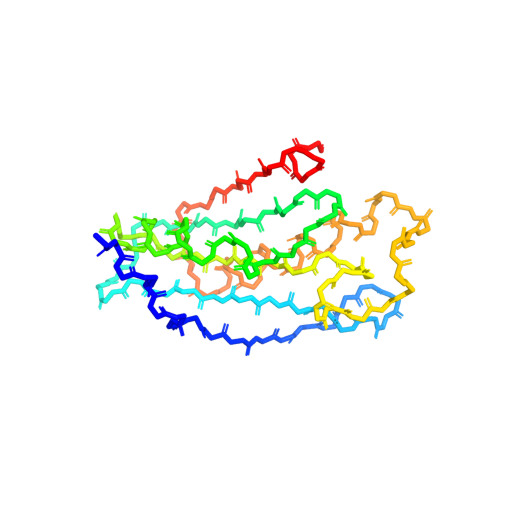75 98 ILE A CA 1
ATOM 754 C C . ILE A 1 98 ? -0.931 -7.865 5.908 1.00 98.75 98 ILE A C 1
ATOM 756 O O . ILE A 1 98 ? -1.131 -8.164 7.086 1.00 98.75 98 ILE A O 1
ATOM 760 N N . ALA A 1 99 ? -1.747 -7.055 5.233 1.00 98.69 99 ALA A N 1
ATOM 761 C CA . ALA A 1 99 ? -2.884 -6.384 5.843 1.00 98.69 99 ALA A CA 1
ATOM 762 C C . ALA A 1 99 ? -3.950 -7.382 6.339 1.00 98.69 99 ALA A C 1
ATOM 764 O O . ALA A 1 99 ? -4.461 -7.234 7.446 1.00 98.69 99 ALA A O 1
ATOM 765 N N . ARG A 1 100 ? -4.241 -8.446 5.575 1.00 98.56 100 ARG A N 1
ATOM 766 C CA . ARG A 1 100 ? -5.155 -9.524 6.002 1.00 98.56 100 ARG A CA 1
ATOM 767 C C . ARG A 1 100 ? -4.635 -10.292 7.208 1.00 98.56 100 ARG A C 1
ATOM 769 O O . ARG A 1 100 ? -5.420 -10.619 8.090 1.00 98.56 100 ARG A O 1
ATOM 776 N N . SER A 1 101 ? -3.336 -10.586 7.242 1.00 98.56 101 SER A N 1
ATOM 777 C CA . SER A 1 101 ? -2.728 -11.301 8.364 1.00 98.56 101 SER A CA 1
ATOM 778 C C . SER A 1 101 ? -2.740 -10.466 9.643 1.00 98.56 101 SER A C 1
ATOM 780 O O . SER A 1 101 ? -2.915 -11.024 10.722 1.00 98.56 101 SER A O 1
ATOM 782 N N . ALA A 1 102 ? -2.549 -9.150 9.531 1.00 98.38 102 ALA A N 1
ATOM 783 C CA . ALA A 1 102 ? -2.591 -8.238 10.671 1.00 98.38 102 ALA A CA 1
ATOM 784 C C . ALA A 1 102 ? -4.019 -8.006 11.201 1.00 98.38 102 ALA A C 1
ATOM 786 O O . ALA A 1 102 ? -4.191 -7.729 12.384 1.00 98.38 102 ALA A O 1
ATOM 787 N N . HIS A 1 103 ? -5.033 -8.142 10.338 1.00 98.31 103 HIS A N 1
ATOM 788 C CA . HIS A 1 103 ? -6.436 -7.834 10.636 1.00 98.31 103 HIS A CA 1
ATOM 789 C C . HIS A 1 103 ? -7.375 -8.989 10.243 1.00 98.31 103 HIS A C 1
ATOM 791 O O . HIS A 1 103 ? -8.202 -8.840 9.333 1.00 98.31 103 HIS A O 1
ATOM 797 N N . PRO A 1 104 ? -7.256 -10.168 10.883 1.00 98.25 104 PRO A N 1
ATOM 798 C CA . PRO A 1 104 ? -8.024 -11.347 10.500 1.00 98.25 104 PRO A CA 1
ATOM 799 C C . PRO A 1 104 ? -9.533 -11.118 10.662 1.00 98.25 104 PRO A C 1
ATOM 801 O O . PRO A 1 104 ? -10.006 -10.658 11.697 1.00 98.25 104 PRO A O 1
ATOM 804 N N . GLY A 1 105 ? -10.302 -11.466 9.627 1.00 97.62 105 GLY A N 1
ATOM 805 C CA . GLY A 1 105 ? -11.768 -11.396 9.632 1.00 97.62 105 GLY A CA 1
ATOM 806 C C . GLY A 1 105 ? -12.371 -10.018 9.340 1.00 97.62 105 GLY A C 1
ATOM 807 O O . GLY A 1 105 ? -13.580 -9.935 9.130 1.00 97.62 105 GLY A O 1
ATOM 808 N N . LEU A 1 106 ? -11.569 -8.949 9.265 1.00 98.56 106 LEU A N 1
ATOM 809 C CA . LEU A 1 106 ? -12.078 -7.624 8.905 1.00 98.56 106 LEU A CA 1
ATOM 810 C C . LEU A 1 106 ? -12.320 -7.490 7.390 1.00 98.56 106 LEU A C 1
ATOM 812 O O . LEU A 1 106 ? -11.575 -8.062 6.584 1.00 98.56 106 LEU A O 1
ATOM 816 N N . PRO A 1 107 ? -13.336 -6.708 6.969 1.00 98.62 107 PRO A N 1
ATOM 817 C CA . PRO A 1 107 ? -13.506 -6.365 5.564 1.00 98.62 107 PRO A CA 1
ATOM 818 C C . PRO A 1 107 ? -12.295 -5.567 5.067 1.00 98.62 107 PRO A C 1
ATOM 820 O O . PRO A 1 107 ? -11.802 -4.669 5.753 1.00 98.62 107 PRO A O 1
ATOM 823 N N . LEU A 1 108 ? -11.832 -5.892 3.859 1.00 98.75 108 LEU A N 1
ATOM 824 C CA . LEU A 1 108 ? -10.686 -5.251 3.219 1.00 98.75 108 LEU A CA 1
ATOM 825 C C . LEU A 1 108 ? -11.102 -4.673 1.872 1.00 98.75 108 LEU A C 1
ATOM 827 O O . LEU A 1 108 ? -11.681 -5.375 1.043 1.00 98.75 108 LEU A O 1
ATOM 831 N N . PHE A 1 109 ? -10.749 -3.411 1.659 1.00 98.62 109 PHE A N 1
ATOM 832 C CA . PHE A 1 109 ? -11.015 -2.652 0.448 1.00 98.62 109 PHE A CA 1
ATOM 833 C C . PHE A 1 109 ? -9.702 -2.246 -0.222 1.00 98.62 109 PHE A C 1
ATOM 835 O O . PHE A 1 109 ? -8.697 -1.998 0.448 1.00 98.62 109 PHE A O 1
ATOM 842 N N . LEU A 1 110 ? -9.725 -2.145 -1.548 1.00 98.19 110 LEU A N 1
ATOM 843 C CA . LEU A 1 110 ? -8.634 -1.589 -2.341 1.00 98.19 110 LEU A CA 1
ATOM 844 C C . LEU A 1 110 ? -9.068 -0.215 -2.860 1.00 98.19 110 LEU A C 1
ATOM 846 O O . LEU A 1 110 ? -10.168 -0.080 -3.396 1.00 98.19 110 LEU A O 1
ATOM 850 N N . LEU A 1 111 ? -8.217 0.795 -2.704 1.00 98.44 111 LEU A N 1
ATOM 851 C CA . LEU A 1 111 ? -8.426 2.130 -3.258 1.00 98.44 111 LEU A CA 1
ATOM 852 C C . LEU A 1 111 ? -7.248 2.468 -4.166 1.00 98.44 111 LEU A C 1
ATOM 854 O O . LEU A 1 111 ? -6.144 2.754 -3.706 1.00 98.44 111 LEU A O 1
ATOM 858 N N . GLY A 1 112 ? -7.505 2.443 -5.468 1.00 97.75 112 GLY A N 1
ATOM 859 C CA . GLY A 1 112 ? -6.550 2.829 -6.497 1.00 97.75 112 GLY A CA 1
ATOM 860 C C . GLY A 1 112 ? -6.794 4.247 -7.004 1.00 97.75 112 GLY A C 1
ATOM 861 O O . GLY A 1 112 ? -7.939 4.654 -7.197 1.00 97.75 112 GLY A O 1
ATOM 862 N N . HIS A 1 113 ? -5.725 5.007 -7.244 1.00 97.31 113 HIS A N 1
ATOM 863 C CA . HIS A 1 113 ? -5.803 6.324 -7.880 1.00 97.31 113 HIS A CA 1
ATOM 864 C C . HIS A 1 113 ? -5.139 6.313 -9.260 1.00 97.31 113 HIS A C 1
ATOM 866 O O . HIS A 1 113 ? -3.963 5.964 -9.385 1.00 97.31 113 HIS A O 1
ATOM 872 N N . SER A 1 114 ? -5.858 6.784 -10.287 1.00 95.62 114 SER A N 1
ATOM 873 C CA . SER A 1 114 ? -5.368 6.835 -11.672 1.00 95.62 114 SER A CA 1
ATOM 874 C C . SER A 1 114 ? -4.850 5.454 -12.112 1.00 95.62 114 SER A C 1
ATOM 876 O O . SER A 1 114 ? -5.594 4.484 -12.012 1.00 95.62 114 SER A O 1
ATOM 878 N N . ALA A 1 115 ? -3.587 5.341 -12.533 1.00 92.31 115 ALA A N 1
ATOM 879 C CA . ALA A 1 115 ? -2.974 4.068 -12.916 1.00 92.31 115 ALA A CA 1
ATOM 880 C C . ALA A 1 115 ? -3.013 2.997 -11.810 1.00 92.31 115 ALA A C 1
ATOM 882 O O . ALA A 1 115 ? -2.995 1.820 -12.131 1.00 92.31 115 ALA A O 1
ATOM 883 N N . GLY A 1 116 ? -3.094 3.380 -10.530 1.00 94.69 116 GLY A N 1
ATOM 884 C CA . GLY A 1 116 ? -3.240 2.422 -9.430 1.00 94.69 116 GLY A CA 1
ATOM 885 C C . GLY A 1 116 ? -4.641 1.815 -9.304 1.00 94.69 116 GLY A C 1
ATOM 886 O O . GLY A 1 116 ? -4.837 0.936 -8.473 1.00 94.69 116 GLY A O 1
ATOM 887 N N . GLY A 1 117 ? -5.627 2.318 -10.057 1.00 94.00 117 GLY A N 1
ATOM 888 C CA . GLY A 1 117 ? -6.994 1.786 -10.103 1.00 94.00 117 GLY A CA 1
ATOM 889 C C . GLY A 1 117 ? -7.296 0.906 -11.318 1.00 94.00 117 GLY A C 1
ATOM 890 O O . GLY A 1 117 ? -8.435 0.461 -11.445 1.00 94.00 117 GLY A O 1
ATOM 891 N N . VAL A 1 118 ? -6.315 0.701 -12.202 1.00 90.94 118 VAL A N 1
ATOM 892 C CA . VAL A 1 118 ? -6.371 -0.224 -13.348 1.00 90.94 118 VAL A CA 1
ATOM 893 C C . VAL A 1 118 ? -5.811 -1.569 -12.910 1.00 90.94 118 VAL A C 1
ATOM 895 O O . VAL A 1 118 ? -6.418 -2.597 -13.276 1.00 90.94 118 VAL A O 1
#

Sequence (118 aa):
MLQAGEDTGTENRFNGTGGLRIFYRSWQPAESPRGVVVLVHGFNSHSGYYIWTANRLVASGLAVYALDLRGRGQSDGERFYVDSFADYVSDVSGVVAIARSAHPGLPLFLLGHSAGGV